Protein AF-A0A8T6ERT2-F1 (afdb_monomer)

Foldseek 3Di:
DDDDDDPPPPDPPDPPDDDDDDPDDDFDDDDDDDDDDDDLLDDDDCPVVQVVSVVVRPDPDDDDDDADPDPSDGDDDDDPDVVVSVVVSVVCCVVPPPPDDDPVPDPVPPPDD

Radius of gyration: 21.62 Å; Cα contacts (8 Å, |Δi|>4): 26; chains: 1; bounding box: 45×51×52 Å

Solvent-accessible surface area (backbone atoms only — not comparable to full-atom values): 8415 Å² total; per-residue (Å²): 141,80,87,79,83,75,78,82,75,76,79,79,87,72,80,91,71,88,80,91,69,73,94,67,82,90,82,85,83,87,86,86,87,86,83,89,77,94,56,94,80,65,88,82,86,55,65,68,61,54,48,51,51,46,66,73,61,70,64,88,78,85,86,86,87,80,76,58,98,48,95,90,53,81,70,83,90,76,80,96,42,75,68,58,52,51,50,49,39,54,50,45,48,68,77,59,44,88,88,56,95,48,69,93,75,35,75,90,75,53,86,82,131

Secondary structure (DSSP, 8-state):
---------------S-----SS--------------SSSS-----HHHHHHHHHHHT-SS-------SSTT---------HHHHHHHHHHHHHHS-TTS--GGG-TTT----

pLDDT: mean 85.43, std 17.44, range [39.84, 98.06]

Sequence (113 aa):
MAQTSHPSRALKRELLSETSAPATELVIVSERFEYATQHSSEFVDITADVRAVIERSGVVVGQVLAASAHTTAAVTVQEHEPLLLRDMARVLDRIVPADDYYEHNDFTIRTDV

Mean predicted aligned error: 9.99 Å

Structure (mmCIF, N/CA/C/O backbone):
data_AF-A0A8T6ERT2-F1
#
_entry.id   AF-A0A8T6ERT2-F1
#
loop_
_atom_site.group_PDB
_atom_site.id
_atom_site.type_symbol
_atom_site.label_atom_id
_atom_site.label_alt_id
_atom_site.label_comp_id
_atom_site.label_asym_id
_atom_site.label_entity_id
_atom_site.label_seq_id
_atom_site.pdbx_PDB_ins_code
_atom_site.Cartn_x
_atom_site.Cartn_y
_atom_site.Cartn_z
_atom_site.occupancy
_atom_site.B_iso_or_equiv
_atom_site.auth_seq_id
_atom_site.auth_comp_id
_atom_site.auth_asym_id
_atom_site.auth_atom_id
_atom_site.pdbx_PDB_model_num
ATOM 1 N N . MET A 1 1 ? 29.041 34.535 -3.743 1.00 42.53 1 MET A N 1
ATOM 2 C CA . MET A 1 1 ? 28.610 33.480 -2.801 1.00 42.53 1 MET A CA 1
ATOM 3 C C . MET A 1 1 ? 27.859 34.153 -1.664 1.00 42.53 1 MET A C 1
ATOM 5 O O . MET A 1 1 ? 28.496 3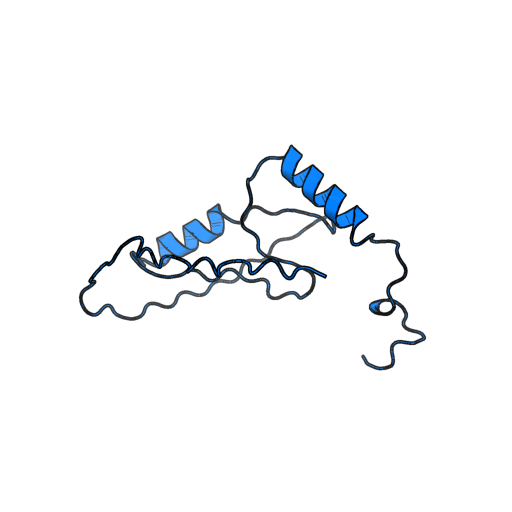4.728 -0.795 1.00 42.53 1 MET A O 1
ATOM 9 N N . ALA A 1 2 ? 26.528 34.169 -1.718 1.00 39.84 2 ALA A N 1
ATOM 10 C CA . ALA A 1 2 ? 25.687 34.674 -0.636 1.00 39.84 2 ALA A CA 1
ATOM 11 C C . ALA A 1 2 ? 24.847 33.497 -0.134 1.00 39.84 2 ALA A C 1
ATOM 13 O O . ALA A 1 2 ? 23.988 32.996 -0.856 1.00 39.84 2 ALA A O 1
ATOM 14 N N . GLN A 1 3 ? 25.167 33.002 1.061 1.00 43.91 3 GLN A N 1
ATOM 15 C CA . GLN A 1 3 ? 24.356 32.008 1.756 1.00 43.91 3 GLN A CA 1
ATOM 16 C C . GLN A 1 3 ? 23.080 32.698 2.237 1.00 43.91 3 GLN A C 1
ATOM 18 O O . GLN A 1 3 ? 23.108 33.504 3.163 1.00 43.91 3 GLN A O 1
ATOM 23 N N . THR A 1 4 ? 21.958 32.399 1.591 1.00 44.75 4 THR A N 1
ATOM 24 C CA . THR A 1 4 ? 20.634 32.740 2.106 1.00 44.75 4 THR A CA 1
ATOM 25 C C . THR A 1 4 ? 20.295 31.760 3.222 1.00 44.75 4 THR A C 1
ATOM 27 O O . THR A 1 4 ? 19.963 30.603 2.960 1.00 44.75 4 THR A O 1
ATOM 30 N N . SER A 1 5 ? 20.400 32.211 4.469 1.00 45.28 5 SER A N 1
ATOM 31 C CA . SER A 1 5 ? 19.895 31.500 5.639 1.00 45.28 5 SER A CA 1
ATOM 32 C C . SER A 1 5 ? 18.383 31.309 5.501 1.00 45.28 5 SER A C 1
ATOM 34 O O . SER A 1 5 ? 17.605 32.257 5.570 1.00 45.28 5 SER A O 1
ATOM 36 N N . HIS A 1 6 ? 17.949 30.073 5.261 1.00 49.38 6 HIS A N 1
ATOM 37 C CA . HIS A 1 6 ? 16.540 29.716 5.386 1.00 49.38 6 HIS A CA 1
ATOM 38 C C . HIS A 1 6 ? 16.193 29.633 6.878 1.00 49.38 6 HIS A C 1
ATOM 40 O O . HIS A 1 6 ? 16.813 28.841 7.593 1.00 49.38 6 HIS A O 1
ATOM 46 N N . PRO A 1 7 ? 15.231 30.426 7.383 1.00 50.06 7 PRO A 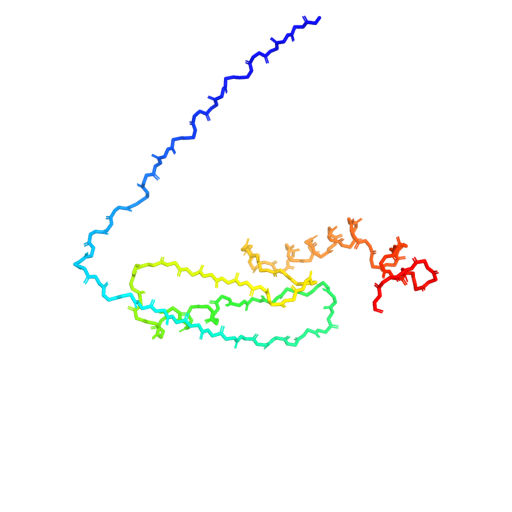N 1
ATOM 47 C CA . PRO A 1 7 ? 14.758 30.258 8.745 1.00 50.06 7 PRO A CA 1
ATOM 48 C C . PRO A 1 7 ? 14.069 28.896 8.848 1.00 50.06 7 PRO A C 1
ATOM 50 O O . PRO A 1 7 ? 13.124 28.606 8.114 1.00 50.06 7 PRO A O 1
ATOM 53 N N . SER A 1 8 ? 14.563 28.051 9.755 1.00 54.44 8 SER A N 1
ATOM 54 C CA . SER A 1 8 ? 13.920 26.789 10.114 1.00 54.44 8 SER A CA 1
ATOM 55 C C . SER A 1 8 ? 12.513 27.099 10.623 1.00 54.44 8 SER A C 1
ATOM 57 O O . SER A 1 8 ? 12.328 27.665 11.703 1.00 54.44 8 SER A O 1
ATOM 59 N N . ARG A 1 9 ? 11.511 26.813 9.791 1.00 53.81 9 ARG A N 1
ATOM 60 C CA . ARG A 1 9 ? 10.100 26.990 10.120 1.00 53.81 9 ARG A CA 1
ATOM 61 C C . ARG A 1 9 ? 9.759 25.939 11.169 1.00 53.81 9 ARG A C 1
ATOM 63 O O . ARG A 1 9 ? 9.524 24.785 10.830 1.00 53.81 9 ARG A O 1
ATOM 70 N N . ALA A 1 10 ? 9.772 26.338 12.439 1.00 57.41 10 ALA A N 1
ATOM 71 C CA . ALA A 1 10 ? 9.319 25.495 13.535 1.00 57.41 10 ALA A CA 1
ATOM 72 C C . ALA A 1 10 ? 7.914 24.968 13.204 1.00 57.41 10 ALA A C 1
ATOM 74 O O . ALA A 1 10 ? 6.965 25.745 13.063 1.00 57.41 10 ALA A O 1
ATOM 75 N N . LEU A 1 11 ? 7.800 23.652 13.026 1.00 55.03 11 LEU A N 1
ATOM 76 C CA . LEU A 1 11 ? 6.522 22.963 12.896 1.00 55.03 11 LEU A CA 1
ATOM 77 C C . LEU A 1 11 ? 5.736 23.235 14.182 1.00 55.03 11 LEU A C 1
ATOM 79 O O . LEU A 1 11 ? 6.114 22.766 15.257 1.00 55.03 11 LEU A O 1
ATOM 83 N N . LYS A 1 12 ? 4.672 24.041 14.096 1.00 53.75 12 LYS A N 1
ATOM 84 C CA . LYS A 1 12 ? 3.727 24.202 15.203 1.00 53.75 12 LYS A CA 1
ATOM 85 C C . LYS A 1 12 ? 3.110 22.830 15.466 1.00 53.75 12 LYS A C 1
ATOM 87 O O . LYS A 1 12 ? 2.378 22.316 14.627 1.00 53.75 12 LYS A O 1
ATOM 92 N N . ARG A 1 13 ? 3.418 22.236 16.622 1.00 62.75 13 ARG A N 1
ATOM 93 C CA . ARG A 1 13 ? 2.629 21.128 17.169 1.00 62.75 13 ARG A CA 1
ATOM 94 C C . ARG A 1 13 ? 1.265 21.693 17.536 1.00 62.75 13 ARG A C 1
ATOM 96 O O . ARG A 1 13 ? 1.132 22.360 18.556 1.00 62.75 13 ARG A O 1
ATOM 103 N N . GLU A 1 14 ? 0.285 21.458 16.680 1.00 62.19 14 GLU A N 1
ATOM 104 C CA . GLU A 1 14 ? -1.120 21.683 16.985 1.00 62.19 14 GLU A CA 1
ATOM 105 C C . GLU A 1 14 ? -1.706 20.337 17.398 1.00 62.19 14 GLU A C 1
ATOM 107 O O . GLU A 1 14 ? -1.763 19.396 16.607 1.00 62.19 14 GLU A O 1
ATOM 112 N N . LEU A 1 15 ? -2.046 20.209 18.680 1.00 60.25 15 LEU A N 1
ATOM 113 C CA . LEU A 1 15 ? -2.806 19.060 19.140 1.00 60.25 15 LEU A CA 1
ATOM 114 C C . LEU A 1 15 ? -4.225 19.205 18.586 1.00 60.25 15 LEU A C 1
ATOM 116 O O . LEU A 1 15 ? -4.950 20.111 18.985 1.00 60.25 15 LEU A O 1
ATOM 120 N N . LEU A 1 16 ? -4.595 18.329 17.652 1.00 64.62 16 LEU A N 1
ATOM 121 C CA . LEU A 1 16 ? -5.898 18.378 16.982 1.00 64.62 16 LEU A CA 1
ATOM 122 C C . LEU A 1 16 ? -7.056 18.031 17.935 1.00 64.62 16 LEU A C 1
ATOM 124 O O . LEU A 1 16 ? -8.166 18.517 17.746 1.00 64.62 16 LEU A O 1
ATOM 128 N N . SER A 1 17 ? -6.792 17.241 18.982 1.00 59.31 17 SER A N 1
ATOM 129 C CA . SER A 1 17 ? -7.703 17.007 20.111 1.00 59.31 17 SER A CA 1
ATOM 130 C C . SER A 1 17 ? -7.000 16.232 21.230 1.00 59.31 17 SER A C 1
ATOM 132 O O . SER A 1 17 ? -6.265 15.288 20.940 1.00 59.31 17 SER A O 1
ATOM 134 N N . GLU A 1 18 ? -7.281 16.556 22.494 1.00 54.84 18 GLU A N 1
ATOM 135 C CA . GLU A 1 18 ? -7.015 15.666 23.633 1.00 54.84 18 GLU A CA 1
ATOM 136 C C . GLU A 1 18 ? -8.315 14.968 24.024 1.00 54.84 18 GLU A C 1
ATOM 138 O O . GLU A 1 18 ? -9.346 15.612 24.204 1.00 54.84 18 GLU A O 1
ATOM 143 N N . THR A 1 19 ? -8.283 13.645 24.158 1.00 54.56 19 THR A N 1
ATOM 144 C CA . THR A 1 19 ? -9.377 12.889 24.773 1.00 54.56 19 THR A CA 1
ATOM 145 C C . THR A 1 19 ? -8.816 12.126 25.959 1.00 54.56 19 THR A C 1
ATOM 147 O O . THR A 1 19 ? -7.973 11.247 25.810 1.00 54.56 19 THR A O 1
ATOM 150 N N . SER A 1 20 ? -9.285 12.492 27.149 1.00 54.34 20 SER A N 1
ATOM 151 C CA . SER A 1 20 ? -9.098 11.723 28.373 1.00 54.34 20 SER A CA 1
ATOM 152 C C . SER A 1 20 ? -10.163 10.629 28.393 1.00 54.34 20 SER A C 1
ATOM 154 O O . SER A 1 20 ? -11.330 10.898 28.679 1.00 54.34 20 SER A O 1
ATOM 156 N N . ALA A 1 21 ? -9.779 9.411 28.020 1.00 56.00 21 ALA A N 1
ATOM 157 C CA . ALA A 1 21 ? -10.579 8.231 28.314 1.00 56.00 21 ALA A CA 1
ATOM 158 C C . ALA A 1 21 ? -10.195 7.720 29.718 1.00 56.00 21 ALA A C 1
ATOM 160 O O . ALA A 1 21 ? -9.007 7.742 30.059 1.00 56.00 21 ALA A O 1
ATOM 161 N N . PRO A 1 22 ? -11.154 7.268 30.554 1.00 55.22 22 PRO A N 1
ATOM 162 C CA . PRO A 1 22 ? -10.812 6.512 31.761 1.00 55.22 22 PRO A CA 1
ATOM 163 C C . PRO A 1 22 ? -9.945 5.325 31.344 1.00 55.22 22 PRO A C 1
ATOM 165 O O . PRO A 1 22 ? -10.205 4.794 30.273 1.00 55.22 22 PRO A O 1
ATOM 168 N N . ALA A 1 23 ? -8.940 4.946 32.149 1.00 57.12 23 ALA A N 1
ATOM 169 C CA . ALA A 1 23 ? -7.944 3.915 31.827 1.00 57.12 23 ALA A CA 1
ATOM 170 C C . ALA A 1 23 ? -8.573 2.726 31.080 1.00 57.12 23 ALA A C 1
ATOM 172 O O . ALA A 1 23 ? -9.156 1.829 31.689 1.00 57.12 23 ALA A O 1
ATOM 173 N N . THR A 1 24 ? -8.522 2.789 29.752 1.00 62.88 24 THR A N 1
ATOM 174 C CA . THR A 1 24 ? -9.222 1.857 28.885 1.00 62.88 24 THR A CA 1
ATOM 175 C C . THR A 1 24 ? -8.358 0.620 28.758 1.00 62.88 24 THR A C 1
ATOM 177 O O . THR A 1 24 ? -7.134 0.706 28.650 1.00 62.88 24 THR A O 1
ATOM 180 N N . GLU A 1 25 ? -8.998 -0.541 28.781 1.00 77.62 25 GLU A N 1
ATOM 181 C CA . GLU A 1 25 ? -8.367 -1.790 28.381 1.00 77.62 25 GLU A CA 1
ATOM 182 C C . GLU A 1 25 ? -7.769 -1.629 26.973 1.00 77.62 25 GLU A C 1
ATOM 184 O O . GLU A 1 25 ? -8.401 -1.060 26.078 1.00 77.62 25 GLU A O 1
ATOM 189 N N . LEU A 1 26 ? -6.526 -2.077 26.782 1.00 85.12 26 LEU A N 1
ATOM 190 C CA . LEU A 1 26 ? -5.884 -2.056 25.472 1.00 85.12 26 LEU A CA 1
ATOM 191 C C . LEU A 1 26 ? -6.544 -3.115 24.588 1.00 85.12 26 LEU A C 1
ATOM 193 O O . LEU A 1 26 ? -6.338 -4.310 24.787 1.00 85.12 26 LEU A O 1
ATOM 197 N N . VAL A 1 27 ? -7.293 -2.667 23.587 1.00 89.69 27 VAL A N 1
ATOM 198 C CA . VAL A 1 27 ? -7.893 -3.541 22.579 1.00 89.69 27 VAL A CA 1
ATOM 199 C C . VAL A 1 27 ? -6.980 -3.588 21.356 1.00 89.69 27 VAL A C 1
ATOM 201 O O . VAL A 1 27 ? -6.668 -2.554 20.767 1.00 89.69 27 VAL A O 1
ATOM 204 N N . ILE A 1 28 ? -6.556 -4.793 20.966 1.00 93.88 28 ILE A N 1
ATOM 205 C CA . ILE A 1 28 ? -5.798 -5.039 19.735 1.00 93.88 28 ILE A CA 1
ATOM 206 C C . ILE A 1 28 ? -6.632 -5.958 18.848 1.00 93.88 28 ILE A C 1
ATOM 208 O O . ILE A 1 28 ? -6.909 -7.098 19.215 1.00 93.88 28 ILE A O 1
ATOM 212 N N . VAL A 1 29 ? -7.000 -5.463 17.669 1.00 94.88 29 VAL A N 1
ATOM 213 C CA . VAL A 1 29 ? -7.669 -6.242 16.622 1.00 94.88 29 VAL A CA 1
ATOM 214 C C . VAL A 1 29 ? -6.734 -6.324 15.424 1.00 94.88 29 VAL A C 1
ATOM 216 O O . VAL A 1 29 ? -6.148 -5.320 15.023 1.00 94.88 29 VAL A O 1
ATOM 219 N N . SER A 1 30 ? -6.576 -7.525 14.872 1.00 96.19 30 SER A N 1
ATOM 220 C CA . SER A 1 30 ? -5.751 -7.780 13.695 1.00 96.19 30 SER A CA 1
ATOM 221 C C . SER A 1 30 ? -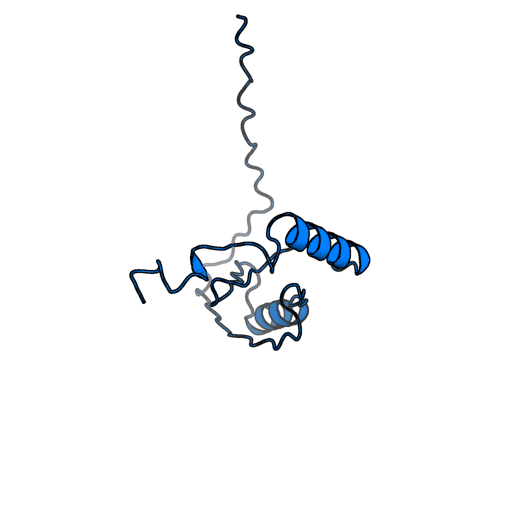6.517 -8.672 12.734 1.00 96.19 30 SER A C 1
ATOM 223 O O . SER A 1 30 ? -7.026 -9.721 13.128 1.00 96.19 30 SER A O 1
ATOM 225 N N . GLU A 1 31 ? -6.593 -8.247 11.479 1.00 96.50 31 GLU A N 1
ATOM 226 C CA . GLU A 1 31 ? -7.248 -8.978 10.403 1.00 96.50 31 GLU A CA 1
ATOM 227 C C . GLU A 1 31 ? -6.361 -8.958 9.154 1.00 96.50 31 GLU A C 1
ATOM 229 O O . GLU A 1 31 ? -5.575 -8.032 8.940 1.00 96.50 31 GLU A O 1
ATOM 234 N N . ARG A 1 32 ? -6.485 -9.999 8.328 1.00 97.12 32 ARG A N 1
ATOM 235 C CA . ARG A 1 32 ? -5.789 -10.129 7.048 1.00 97.12 32 ARG A CA 1
ATOM 236 C C . ARG A 1 32 ? -6.825 -10.180 5.937 1.00 97.12 32 ARG A C 1
ATOM 238 O O . ARG A 1 32 ? -7.739 -10.997 5.991 1.00 97.12 32 ARG A O 1
ATOM 245 N N . PHE A 1 33 ? -6.617 -9.356 4.921 1.00 97.31 33 PHE A N 1
ATOM 246 C CA . PHE A 1 33 ? -7.407 -9.355 3.698 1.00 97.31 33 PHE A CA 1
ATOM 247 C C . PHE A 1 33 ? -6.555 -9.855 2.538 1.00 97.31 33 PHE A C 1
ATOM 249 O O . PHE A 1 33 ? -5.346 -9.617 2.500 1.00 97.31 33 PHE A O 1
ATOM 256 N N . GLU A 1 34 ? -7.193 -10.545 1.600 1.00 97.19 34 GLU A N 1
ATOM 257 C CA . GLU A 1 34 ? -6.568 -11.014 0.369 1.00 97.19 34 GLU A CA 1
ATOM 258 C C . GLU A 1 34 ? -7.343 -10.450 -0.814 1.00 97.19 34 GLU A C 1
ATOM 260 O O . GLU A 1 34 ? -8.566 -10.571 -0.883 1.00 97.19 34 GLU A O 1
ATOM 265 N N . TYR A 1 35 ? -6.618 -9.823 -1.736 1.00 96.56 35 TYR A N 1
ATOM 266 C CA . TYR A 1 35 ? -7.178 -9.199 -2.926 1.00 96.56 35 TYR A CA 1
ATOM 267 C C . TYR A 1 35 ? -6.533 -9.835 -4.151 1.00 96.56 35 TYR A C 1
ATOM 269 O O . TYR A 1 35 ? -5.309 -9.942 -4.229 1.00 96.56 35 TYR A O 1
ATOM 277 N N . ALA A 1 36 ? -7.357 -10.266 -5.100 1.00 95.94 36 ALA A N 1
ATOM 278 C CA . ALA A 1 36 ? -6.885 -10.749 -6.388 1.00 95.94 36 ALA A CA 1
ATOM 279 C C . ALA A 1 36 ? -6.850 -9.581 -7.377 1.00 95.94 36 ALA A C 1
ATOM 281 O O . ALA A 1 36 ? -7.869 -8.924 -7.575 1.00 95.94 36 ALA A O 1
ATOM 282 N N . THR A 1 37 ? -5.696 -9.355 -8.003 1.00 96.31 37 THR A N 1
ATOM 283 C CA . THR A 1 37 ? -5.512 -8.352 -9.059 1.00 96.31 37 THR A CA 1
ATOM 284 C C . THR A 1 37 ? -5.312 -9.032 -10.411 1.00 96.31 37 THR A C 1
ATOM 286 O O . THR A 1 37 ? -4.885 -10.186 -10.496 1.00 96.31 37 THR A O 1
ATOM 289 N N . GLN A 1 38 ? -5.651 -8.325 -11.484 1.00 95.75 38 GLN A N 1
ATOM 290 C CA . GLN A 1 38 ? -5.489 -8.781 -12.868 1.00 95.75 38 GLN A CA 1
ATOM 291 C C . GLN A 1 38 ? -4.314 -8.092 -13.568 1.00 95.75 38 GLN A C 1
ATOM 293 O O . GLN A 1 38 ? -3.799 -8.607 -14.563 1.00 95.75 38 GLN A O 1
ATOM 298 N N . HIS A 1 39 ? -3.880 -6.939 -13.053 1.00 88.88 39 HIS A N 1
ATOM 299 C CA . HIS A 1 39 ? -2.811 -6.128 -13.629 1.00 88.88 39 HIS A CA 1
ATOM 300 C C . HIS A 1 39 ? -1.790 -5.699 -12.563 1.00 88.88 39 HIS A C 1
ATOM 302 O O . HIS A 1 39 ? -2.091 -5.669 -11.372 1.00 88.88 39 HIS A O 1
ATOM 308 N N . SER A 1 40 ? -0.567 -5.367 -12.990 1.00 85.56 40 SER A N 1
ATOM 309 C CA . SER A 1 40 ? 0.524 -4.937 -12.099 1.00 85.56 40 SER A CA 1
ATOM 310 C C . SER A 1 40 ? 0.261 -3.580 -11.436 1.00 85.56 40 SER A C 1
ATOM 312 O O . SER A 1 40 ? 0.529 -3.416 -10.250 1.00 85.56 40 SER A O 1
ATOM 314 N N . SER A 1 41 ? -0.290 -2.628 -12.191 1.00 89.25 41 SER A N 1
ATOM 315 C CA . SER A 1 41 ? -0.640 -1.274 -11.738 1.00 89.25 41 SER A CA 1
ATOM 316 C C . SER A 1 41 ? -2.153 -1.172 -11.497 1.00 89.25 41 SER A C 1
ATOM 318 O O . SER A 1 41 ? -2.865 -0.475 -12.219 1.00 89.25 41 SER A O 1
ATOM 320 N N . GLU A 1 42 ? -2.659 -1.920 -10.514 1.00 95.25 42 GLU A N 1
ATOM 321 C CA . GLU A 1 42 ? -4.077 -1.944 -10.132 1.00 95.25 42 GLU A CA 1
ATOM 322 C C . GLU A 1 42 ? -4.294 -1.288 -8.761 1.00 95.25 42 GLU A C 1
ATOM 324 O O . GLU A 1 42 ? -3.529 -1.507 -7.822 1.00 95.25 42 GLU A O 1
A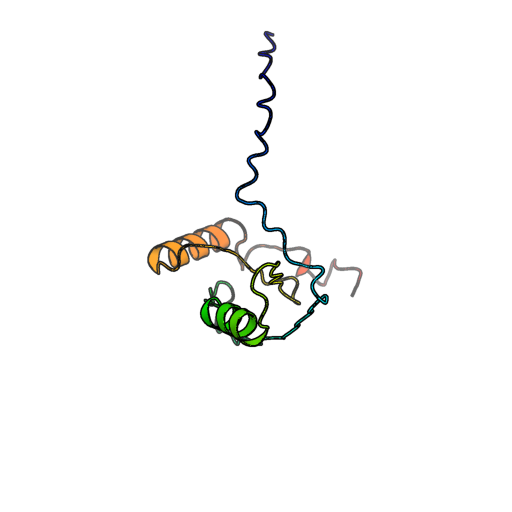TOM 329 N N . PHE A 1 43 ? -5.350 -0.479 -8.643 1.00 96.38 43 PHE A N 1
ATOM 330 C CA . PHE A 1 43 ? -5.712 0.211 -7.405 1.00 96.38 43 PHE A CA 1
ATOM 331 C C . PHE A 1 43 ? -6.987 -0.402 -6.835 1.00 96.38 43 PHE A C 1
ATOM 333 O O . PHE A 1 43 ? -8.047 -0.319 -7.454 1.00 96.38 43 PHE A O 1
ATOM 340 N N . VAL A 1 44 ? -6.880 -0.997 -5.649 1.00 96.81 44 VAL A N 1
ATOM 341 C CA . VAL A 1 44 ? -8.009 -1.594 -4.929 1.00 96.81 44 VAL A CA 1
ATOM 342 C C . VAL A 1 44 ? -8.400 -0.669 -3.781 1.00 96.81 44 VAL A C 1
ATOM 344 O O . VAL A 1 44 ? -7.576 -0.369 -2.916 1.00 96.81 44 VAL A O 1
ATOM 347 N N . ASP A 1 45 ? -9.652 -0.212 -3.764 1.00 97.31 45 ASP A N 1
ATOM 348 C CA . ASP A 1 45 ? -10.181 0.563 -2.640 1.00 97.31 45 ASP A CA 1
ATOM 349 C C . ASP A 1 45 ? -10.570 -0.365 -1.484 1.00 97.31 45 ASP A C 1
ATOM 351 O O . ASP A 1 45 ? -11.539 -1.115 -1.568 1.00 97.31 45 ASP A O 1
ATOM 355 N N . ILE A 1 46 ? -9.809 -0.276 -0.394 1.00 97.75 46 ILE A N 1
ATOM 356 C CA . ILE A 1 46 ? -9.990 -1.067 0.831 1.00 97.75 46 ILE A CA 1
ATOM 357 C C . ILE A 1 46 ? -10.719 -0.288 1.941 1.00 97.75 46 ILE A C 1
ATOM 359 O O . ILE A 1 46 ? -10.778 -0.735 3.087 1.00 97.75 46 ILE A O 1
ATOM 363 N N . THR A 1 47 ? -11.252 0.904 1.649 1.00 97.94 47 THR A N 1
ATOM 364 C CA . THR A 1 47 ? -11.823 1.809 2.665 1.00 97.94 47 THR A CA 1
ATOM 365 C C . THR A 1 47 ? -12.992 1.169 3.414 1.00 97.94 47 THR A C 1
ATOM 367 O O . THR A 1 47 ? -13.115 1.336 4.630 1.00 97.94 47 THR A O 1
ATOM 370 N N . ALA A 1 48 ? -13.850 0.428 2.706 1.00 98.06 48 ALA A N 1
ATOM 371 C CA . ALA A 1 48 ? -14.988 -0.263 3.307 1.00 98.06 48 ALA A CA 1
ATOM 372 C C . ALA A 1 48 ? -14.539 -1.389 4.252 1.00 98.06 48 ALA A C 1
ATOM 374 O O . ALA A 1 48 ? -15.061 -1.495 5.361 1.00 98.06 48 ALA A O 1
ATOM 375 N N . ASP A 1 49 ? -13.529 -2.165 3.854 1.00 97.88 49 ASP A N 1
ATOM 376 C CA . ASP A 1 49 ? -12.975 -3.253 4.661 1.00 97.88 49 ASP A CA 1
ATOM 377 C C . ASP A 1 49 ? -12.327 -2.719 5.942 1.00 97.88 49 ASP A C 1
ATOM 379 O O . ASP A 1 49 ? -12.638 -3.180 7.042 1.00 97.88 49 ASP A O 1
ATOM 383 N N . VAL A 1 50 ? -11.509 -1.667 5.823 1.00 97.50 50 VAL A N 1
ATOM 384 C CA . VAL A 1 50 ? -10.890 -0.989 6.972 1.00 97.50 50 VAL A CA 1
ATOM 385 C C . VAL A 1 50 ? -11.954 -0.421 7.913 1.00 97.50 50 VAL A C 1
ATOM 387 O O . VAL A 1 50 ? -11.860 -0.605 9.128 1.00 97.50 50 VAL A O 1
ATOM 390 N N . ARG A 1 51 ? -13.000 0.229 7.380 1.00 97.25 51 ARG A N 1
ATOM 391 C CA . ARG A 1 51 ? -14.115 0.739 8.194 1.00 97.25 51 ARG A CA 1
ATOM 392 C C . ARG A 1 51 ? -14.809 -0.386 8.956 1.00 97.25 51 ARG A C 1
ATOM 394 O O . ARG A 1 51 ? -15.078 -0.226 10.142 1.00 97.25 51 ARG A O 1
ATOM 401 N N . ALA A 1 52 ? -15.046 -1.520 8.306 1.00 97.06 52 ALA A N 1
ATOM 402 C CA . ALA A 1 52 ? -15.708 -2.652 8.932 1.00 97.06 52 ALA A CA 1
ATOM 403 C C . ALA A 1 52 ? -14.873 -3.242 10.088 1.00 97.06 52 ALA A C 1
ATOM 405 O O . ALA A 1 52 ? -15.442 -3.623 11.110 1.00 97.06 52 ALA A O 1
ATOM 406 N N . VAL A 1 53 ? -13.537 -3.274 9.974 1.00 96.75 53 VAL A N 1
ATOM 407 C CA . VAL A 1 53 ? -12.644 -3.659 11.089 1.00 96.75 53 VAL A CA 1
ATOM 408 C C . VAL A 1 53 ? -12.769 -2.676 12.254 1.00 96.75 53 VAL A C 1
ATOM 410 O O . VAL A 1 53 ? -12.916 -3.099 13.400 1.00 96.75 53 VAL A O 1
ATOM 413 N N . ILE A 1 54 ? -12.754 -1.367 11.975 1.00 95.88 54 ILE A N 1
ATOM 414 C CA . ILE A 1 54 ? -12.895 -0.326 13.006 1.00 95.88 54 ILE A CA 1
ATOM 415 C C . ILE A 1 54 ? -14.234 -0.481 13.736 1.00 95.88 54 ILE A C 1
ATOM 417 O O . ILE A 1 54 ? -14.255 -0.527 14.965 1.00 95.88 54 ILE A O 1
ATOM 421 N N . GLU A 1 55 ? -15.337 -0.631 13.002 1.00 95.50 55 GLU A N 1
ATOM 422 C CA . GLU A 1 55 ? -16.677 -0.812 13.575 1.00 95.50 55 GLU A CA 1
ATOM 423 C C . GLU A 1 55 ? -16.762 -2.066 14.458 1.00 95.50 55 GLU A C 1
ATOM 425 O O . GLU A 1 55 ? -17.265 -1.995 15.580 1.00 95.50 55 GLU A O 1
ATOM 430 N N . ARG A 1 56 ? -16.213 -3.201 14.001 1.00 94.75 56 ARG A N 1
ATOM 431 C CA . ARG A 1 56 ? -16.170 -4.446 14.789 1.00 94.75 56 ARG A CA 1
ATOM 432 C C . ARG A 1 56 ? -15.268 -4.356 16.019 1.00 94.75 56 ARG A C 1
ATOM 434 O O . ARG A 1 56 ? -15.521 -5.054 16.997 1.00 94.75 56 ARG A O 1
ATOM 441 N N . SER A 1 57 ? -14.224 -3.528 15.977 1.00 94.50 57 SER A N 1
ATOM 442 C CA . SER A 1 57 ? -13.250 -3.417 17.068 1.00 94.50 57 SER A CA 1
ATOM 443 C C . SER A 1 57 ? -13.813 -2.771 18.336 1.00 94.50 57 SER A C 1
ATOM 445 O O . SER A 1 57 ? -13.264 -2.971 19.417 1.00 94.50 57 SER A O 1
ATOM 447 N N . GLY A 1 58 ? -14.872 -1.962 18.216 1.00 92.12 58 GLY A N 1
ATOM 448 C CA . GLY A 1 58 ? -15.407 -1.164 19.323 1.00 92.12 58 GLY A CA 1
ATOM 449 C C . GLY A 1 58 ? -14.469 -0.051 19.818 1.00 92.12 58 GLY A C 1
ATOM 450 O O . GLY A 1 58 ? -14.785 0.618 20.802 1.00 92.12 58 GLY A O 1
ATOM 451 N N . VAL A 1 59 ? -13.325 0.174 19.158 1.00 91.25 59 VAL A N 1
ATOM 452 C CA . VAL A 1 59 ? -12.364 1.223 19.520 1.00 91.25 59 VAL A CA 1
ATOM 453 C C . VAL A 1 59 ? -12.908 2.587 19.098 1.00 91.25 59 VAL A C 1
ATOM 455 O O . VAL A 1 59 ? -13.075 2.867 17.915 1.00 91.25 59 VAL A O 1
ATOM 458 N N . VAL A 1 60 ? -13.154 3.461 20.078 1.00 88.81 60 VAL A N 1
ATOM 459 C CA . VAL A 1 60 ? -13.667 4.826 19.843 1.00 88.81 60 VAL A CA 1
ATOM 460 C C . VAL A 1 60 ? -12.535 5.822 19.565 1.00 88.81 60 VAL A C 1
ATOM 462 O O . VAL A 1 60 ? -12.692 6.733 18.758 1.00 88.81 60 VAL A O 1
ATOM 465 N N . VAL A 1 61 ? -11.385 5.649 20.225 1.00 89.38 61 VAL A N 1
ATOM 466 C CA . VAL A 1 61 ? -10.184 6.478 20.053 1.00 89.38 61 VAL A CA 1
ATOM 467 C C . VAL A 1 61 ? -8.974 5.555 19.989 1.00 89.38 61 VAL A C 1
ATOM 469 O O . VAL A 1 61 ? -8.720 4.805 20.929 1.00 89.38 61 VAL A O 1
ATOM 472 N N . GLY A 1 62 ? -8.229 5.600 18.886 1.00 90.75 62 GLY A N 1
ATOM 473 C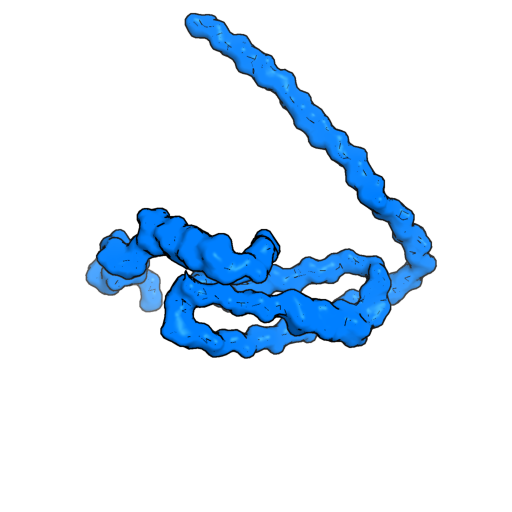 CA . GLY A 1 62 ? -7.096 4.706 18.668 1.00 90.75 62 GLY A CA 1
ATOM 474 C C . GLY A 1 62 ? -6.356 4.980 17.364 1.00 90.75 62 GLY A C 1
ATOM 475 O O . GLY A 1 62 ? -6.460 6.061 16.785 1.00 90.75 62 GLY A O 1
ATOM 476 N N . GLN A 1 63 ? -5.588 3.989 16.916 1.00 95.00 63 GLN A N 1
ATOM 477 C CA . GLN A 1 63 ? -4.807 4.035 15.683 1.00 95.00 63 GLN A CA 1
ATOM 478 C C . GLN A 1 63 ? -5.108 2.808 14.824 1.00 95.00 63 GLN A C 1
ATOM 480 O O . GLN A 1 63 ? -5.365 1.727 15.349 1.00 95.00 63 GLN A O 1
ATOM 485 N N . VAL A 1 64 ? -5.030 2.980 13.506 1.00 96.56 64 VAL A N 1
ATOM 486 C CA . VAL A 1 64 ? -5.139 1.895 12.527 1.00 96.56 64 VAL A CA 1
ATOM 487 C C . VAL A 1 64 ? -3.820 1.796 11.775 1.00 96.56 64 VAL A C 1
ATOM 489 O O . VAL A 1 64 ? -3.318 2.797 11.266 1.00 96.56 64 VAL A O 1
ATOM 492 N N . LEU A 1 65 ? -3.277 0.583 11.694 1.00 97.31 65 LEU A N 1
ATOM 493 C CA . LEU A 1 65 ? -2.143 0.254 10.840 1.00 97.31 65 LEU A CA 1
ATOM 494 C C . LEU A 1 65 ? -2.640 -0.621 9.689 1.00 97.31 65 LEU A C 1
ATOM 496 O O . LEU A 1 65 ? -3.002 -1.774 9.902 1.00 97.31 65 LEU A O 1
ATOM 500 N N . ALA A 1 66 ? -2.629 -0.075 8.476 1.00 97.44 66 ALA A N 1
ATOM 501 C CA . ALA A 1 66 ? -2.859 -0.829 7.250 1.00 97.44 66 ALA A CA 1
ATOM 502 C C . ALA A 1 66 ? -1.529 -0.959 6.503 1.00 97.44 66 ALA A C 1
ATOM 504 O O . ALA A 1 66 ? -0.917 0.045 6.136 1.00 97.44 66 ALA A O 1
ATOM 505 N N . ALA A 1 67 ? -1.063 -2.191 6.312 1.00 97.25 67 ALA A N 1
ATOM 506 C CA . ALA A 1 67 ? 0.221 -2.476 5.687 1.00 97.25 67 ALA A CA 1
ATOM 507 C C . ALA A 1 67 ? 0.124 -3.683 4.751 1.00 97.25 67 ALA A C 1
ATOM 509 O O . ALA A 1 67 ? -0.641 -4.616 4.990 1.00 97.25 67 ALA A O 1
ATOM 510 N N . SER A 1 68 ? 0.936 -3.661 3.695 1.00 97.06 68 SER A N 1
ATOM 511 C CA . SER A 1 68 ? 1.122 -4.801 2.801 1.00 97.06 68 SER A CA 1
ATOM 512 C C . SER A 1 68 ? 2.071 -5.820 3.437 1.00 97.06 68 SER A C 1
ATOM 514 O O . SER A 1 68 ? 3.124 -5.453 3.956 1.00 97.06 68 SER A O 1
ATOM 516 N N . ALA A 1 69 ? 1.727 -7.107 3.346 1.00 96.81 69 ALA A N 1
ATOM 517 C CA . ALA A 1 69 ? 2.634 -8.215 3.661 1.00 96.81 69 ALA A CA 1
ATOM 518 C C . ALA A 1 69 ? 3.545 -8.601 2.471 1.00 96.81 69 ALA A C 1
ATOM 520 O O . ALA A 1 69 ? 4.274 -9.588 2.544 1.00 96.81 69 ALA A O 1
ATOM 521 N N . HIS A 1 70 ? 3.486 -7.842 1.373 1.00 96.50 70 HIS A N 1
ATOM 522 C CA . HIS A 1 70 ? 4.237 -8.052 0.137 1.00 96.50 70 HIS A CA 1
ATOM 523 C C . HIS A 1 70 ? 5.185 -6.879 -0.131 1.00 96.50 70 HIS A C 1
ATOM 525 O O . HIS A 1 70 ? 4.858 -5.730 0.158 1.00 96.50 70 HIS A O 1
ATOM 531 N N . THR A 1 71 ? 6.336 -7.158 -0.744 1.00 95.12 71 THR A N 1
ATOM 532 C CA . THR A 1 71 ? 7.361 -6.152 -1.079 1.00 95.12 71 THR A CA 1
ATOM 533 C C . THR A 1 71 ? 7.067 -5.371 -2.361 1.00 95.12 71 THR A C 1
ATOM 535 O O . THR A 1 71 ? 7.695 -4.346 -2.604 1.00 95.12 71 THR A O 1
ATOM 538 N N . THR A 1 72 ? 6.120 -5.839 -3.175 1.00 94.50 72 THR A N 1
ATOM 539 C CA . THR A 1 72 ? 5.753 -5.266 -4.481 1.00 94.50 72 THR A CA 1
ATOM 540 C C . THR A 1 72 ? 4.369 -4.612 -4.486 1.00 94.50 72 THR A C 1
ATOM 542 O O . THR A 1 72 ? 3.861 -4.258 -5.544 1.00 94.50 72 THR A O 1
ATOM 545 N N . ALA A 1 73 ? 3.752 -4.441 -3.314 1.00 96.00 73 ALA A N 1
ATOM 546 C CA . ALA A 1 73 ? 2.467 -3.767 -3.146 1.00 96.00 73 ALA A CA 1
ATOM 547 C C . ALA A 1 73 ? 2.544 -2.747 -2.006 1.00 96.00 73 ALA A C 1
ATOM 549 O O . ALA A 1 73 ? 3.283 -2.938 -1.038 1.00 96.00 73 ALA A O 1
ATOM 550 N N . ALA A 1 74 ? 1.760 -1.675 -2.106 1.00 95.88 74 ALA A N 1
ATOM 551 C CA . ALA A 1 74 ? 1.739 -0.590 -1.132 1.00 95.88 74 ALA A CA 1
ATOM 552 C C . ALA A 1 74 ? 0.304 -0.230 -0.732 1.00 95.88 74 ALA A C 1
ATOM 554 O O . ALA A 1 74 ? -0.629 -0.381 -1.516 1.00 95.88 74 ALA A O 1
ATOM 555 N N . VAL A 1 75 ? 0.150 0.287 0.488 1.00 97.56 75 VAL A N 1
ATOM 556 C CA . VAL A 1 75 ? -1.091 0.911 0.960 1.00 97.56 75 VAL A CA 1
ATOM 557 C C . VAL A 1 75 ? -0.893 2.421 0.920 1.00 97.56 75 VAL A C 1
ATOM 559 O O . VAL A 1 75 ? 0.098 2.929 1.444 1.00 97.56 75 VAL A O 1
ATOM 562 N N . THR A 1 76 ? -1.820 3.139 0.293 1.00 96.75 76 THR A N 1
ATOM 563 C CA . THR A 1 76 ? -1.774 4.600 0.172 1.00 96.75 76 THR A CA 1
ATOM 564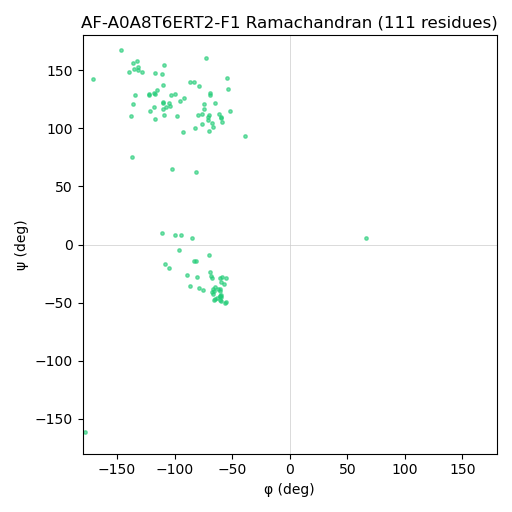 C C . THR A 1 76 ? -3.143 5.211 0.448 1.00 96.75 76 THR A C 1
ATOM 566 O O . THR A 1 76 ? -4.166 4.549 0.289 1.00 96.75 76 THR A O 1
ATOM 569 N N . VAL A 1 77 ? -3.158 6.479 0.856 1.00 97.31 77 VAL A N 1
ATOM 570 C CA . VAL A 1 77 ? -4.376 7.286 0.973 1.00 97.31 77 VAL A CA 1
ATOM 571 C C . VAL A 1 77 ? -4.401 8.247 -0.206 1.00 97.31 77 VAL A C 1
ATOM 573 O O . VAL A 1 77 ? -3.493 9.065 -0.350 1.00 97.31 77 VAL A O 1
ATOM 576 N N . GLN A 1 78 ? -5.428 8.136 -1.043 1.00 96.44 78 GLN A N 1
ATOM 577 C CA . GLN A 1 78 ? -5.630 8.972 -2.224 1.00 96.44 78 GLN A CA 1
ATOM 578 C C . GLN A 1 78 ? -7.117 9.210 -2.486 1.00 96.44 78 GLN A C 1
ATOM 580 O O . GLN A 1 78 ? -7.976 8.544 -1.908 1.00 96.44 78 GLN A O 1
ATOM 585 N N . GLU A 1 79 ? -7.422 10.165 -3.364 1.00 97.38 79 GLU A N 1
ATOM 586 C CA . GLU A 1 79 ? -8.780 10.359 -3.867 1.00 97.38 79 GLU A CA 1
ATOM 587 C C . GLU A 1 79 ? -9.182 9.193 -4.781 1.00 97.38 79 GLU A C 1
ATOM 589 O O . GLU A 1 79 ? -8.465 8.847 -5.723 1.00 97.38 79 GLU A O 1
ATOM 594 N N . HIS A 1 80 ? -10.347 8.597 -4.518 1.00 96.19 80 HIS A N 1
ATOM 595 C CA . HIS A 1 80 ? -10.898 7.524 -5.344 1.00 96.19 80 HIS A CA 1
ATOM 596 C C . HIS A 1 80 ? -11.605 8.101 -6.581 1.00 96.19 80 HIS A C 1
ATOM 598 O O . HIS A 1 80 ? -12.812 7.951 -6.767 1.00 96.19 80 HIS A O 1
ATOM 604 N N . GLU A 1 81 ? -10.834 8.777 -7.432 1.00 98.00 81 GLU A N 1
ATOM 605 C CA . GLU A 1 81 ? -11.301 9.329 -8.702 1.00 98.00 81 GLU A CA 1
ATOM 606 C C . GLU A 1 81 ? -10.682 8.538 -9.876 1.00 98.00 81 GLU A C 1
ATOM 608 O O . GLU A 1 81 ? -9.456 8.425 -9.969 1.00 98.00 81 GLU A O 1
ATOM 613 N N . PRO A 1 82 ? -11.492 7.951 -10.780 1.00 96.06 82 PRO A N 1
ATOM 614 C CA . PRO A 1 82 ? -10.989 7.067 -11.833 1.00 96.06 82 PRO A CA 1
ATOM 615 C C . PRO A 1 82 ? -9.935 7.666 -12.776 1.00 96.06 82 PRO A C 1
ATOM 617 O O . PRO A 1 82 ? -9.073 6.924 -13.255 1.00 96.06 82 PRO A O 1
ATOM 620 N N . LEU A 1 83 ? -9.994 8.960 -13.106 1.00 97.62 83 LEU A N 1
ATOM 621 C CA . LEU A 1 83 ? -9.003 9.593 -13.983 1.00 97.62 83 LEU A CA 1
ATOM 622 C C . LEU A 1 83 ? -7.678 9.832 -13.252 1.00 97.62 83 LEU A C 1
ATOM 624 O O . LEU A 1 83 ? -6.628 9.547 -13.825 1.00 97.62 83 LEU A O 1
ATOM 628 N N . LEU A 1 84 ? -7.717 10.233 -11.983 1.00 97.88 84 LEU A N 1
ATOM 629 C CA . LEU A 1 84 ? -6.545 10.365 -11.128 1.00 97.88 84 LEU A CA 1
ATOM 630 C C . LEU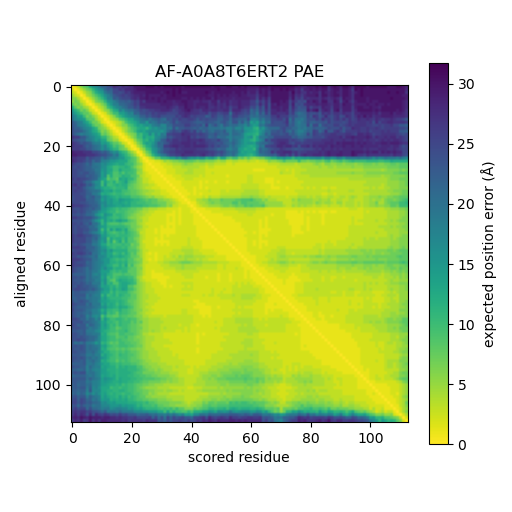 A 1 84 ? -5.831 9.023 -10.965 1.00 97.88 84 LEU A C 1
ATOM 632 O O . LEU A 1 84 ? -4.612 8.963 -11.107 1.00 97.88 84 LEU A O 1
ATOM 636 N N . LEU A 1 85 ? -6.568 7.933 -10.737 1.00 96.75 85 LEU A N 1
ATOM 637 C CA . LEU A 1 85 ? -5.976 6.594 -10.652 1.00 96.75 85 LEU A CA 1
ATOM 638 C C . LEU A 1 85 ? -5.303 6.186 -11.973 1.00 96.75 85 LEU A C 1
ATOM 640 O O . LEU A 1 85 ? -4.212 5.615 -11.970 1.00 96.75 85 LEU A O 1
ATOM 644 N N . ARG A 1 86 ? -5.896 6.539 -13.122 1.00 96.50 86 ARG A N 1
ATOM 645 C CA . ARG A 1 86 ? -5.260 6.333 -14.437 1.00 96.50 86 ARG A CA 1
ATOM 646 C C . ARG A 1 86 ? -4.003 7.180 -14.606 1.00 96.50 86 ARG A C 1
ATOM 648 O O . ARG A 1 86 ? -3.023 6.698 -15.168 1.00 96.50 86 ARG A O 1
ATOM 655 N N . ASP A 1 87 ? -4.013 8.422 -14.139 1.00 97.12 87 ASP A N 1
ATOM 656 C CA . ASP A 1 87 ? -2.837 9.290 -14.184 1.00 97.12 87 ASP A CA 1
ATOM 657 C C . ASP A 1 87 ? -1.725 8.776 -13.266 1.00 97.12 87 ASP A C 1
ATOM 659 O O . ASP A 1 87 ? -0.561 8.768 -13.666 1.00 97.12 87 ASP A O 1
ATOM 663 N N . MET A 1 88 ? -2.071 8.253 -12.089 1.00 96.56 88 MET A N 1
ATOM 664 C CA . MET A 1 88 ? -1.124 7.583 -11.200 1.00 96.56 88 MET A CA 1
ATOM 665 C C . MET A 1 88 ? -0.491 6.355 -11.861 1.00 96.56 88 MET A C 1
ATOM 667 O O . MET A 1 88 ? 0.734 6.246 -11.842 1.00 96.56 88 MET A O 1
ATOM 671 N N . ALA A 1 89 ? -1.285 5.478 -12.491 1.00 95.38 89 ALA A N 1
ATOM 672 C CA . ALA A 1 89 ? -0.759 4.331 -13.241 1.00 95.38 89 ALA A CA 1
ATOM 673 C C . ALA A 1 89 ? 0.244 4.776 -14.316 1.00 95.38 89 ALA A C 1
ATOM 675 O O . ALA A 1 89 ? 1.373 4.299 -14.350 1.00 95.38 89 ALA A O 1
ATOM 676 N N . ARG A 1 90 ? -0.124 5.774 -15.133 1.00 96.06 90 ARG A N 1
ATOM 677 C CA . ARG A 1 90 ? 0.757 6.318 -16.184 1.00 96.06 90 ARG A CA 1
ATOM 678 C C . ARG A 1 90 ? 2.053 6.896 -15.629 1.00 96.06 90 ARG A C 1
ATOM 680 O O . ARG A 1 90 ? 3.095 6.803 -16.274 1.00 96.06 90 ARG A O 1
ATOM 687 N N . VAL A 1 91 ? 1.994 7.559 -14.474 1.00 96.44 91 VAL A N 1
ATOM 688 C CA . VAL A 1 91 ? 3.196 8.090 -13.829 1.00 96.44 91 VAL A CA 1
ATOM 689 C C . VAL A 1 91 ? 4.093 6.946 -13.383 1.00 96.44 91 VAL A C 1
ATOM 691 O O . VAL A 1 91 ? 5.276 7.011 -13.703 1.00 96.44 91 VAL A O 1
ATOM 694 N N . LEU A 1 92 ? 3.547 5.925 -12.712 1.00 94.81 92 LEU A N 1
ATOM 695 C CA . LEU A 1 92 ? 4.291 4.740 -12.274 1.00 94.81 92 LEU A CA 1
ATOM 696 C C . LEU A 1 92 ? 4.977 4.050 -13.454 1.00 94.81 92 LEU A C 1
ATOM 698 O O . LEU A 1 92 ? 6.192 3.888 -13.412 1.00 94.81 92 LEU A O 1
ATOM 702 N N . ASP A 1 93 ? 4.247 3.783 -14.537 1.00 94.38 93 ASP A N 1
ATOM 703 C CA . ASP A 1 93 ? 4.795 3.150 -15.743 1.00 94.38 93 ASP A CA 1
ATOM 704 C C . ASP A 1 93 ? 5.917 3.984 -16.389 1.00 94.38 93 ASP A C 1
ATOM 706 O O . ASP A 1 93 ? 6.823 3.448 -17.019 1.00 94.38 93 ASP A O 1
ATOM 710 N N . ARG A 1 94 ? 5.885 5.315 -16.239 1.00 95.88 94 ARG A N 1
ATOM 711 C CA . ARG A 1 94 ? 6.938 6.203 -16.754 1.00 95.88 94 ARG A CA 1
ATOM 712 C C . ARG A 1 94 ? 8.182 6.227 -15.866 1.00 95.88 94 ARG A C 1
ATOM 714 O O . ARG A 1 94 ? 9.278 6.401 -16.390 1.00 95.88 94 ARG A O 1
ATOM 721 N N . ILE A 1 95 ? 8.022 6.166 -14.541 1.00 96.19 95 ILE A N 1
ATOM 722 C CA . ILE A 1 95 ? 9.151 6.263 -13.597 1.00 96.19 95 ILE A CA 1
ATOM 723 C C . ILE A 1 95 ? 9.779 4.904 -13.277 1.00 96.19 95 ILE A C 1
ATOM 725 O O . ILE A 1 95 ? 10.956 4.854 -12.933 1.00 96.19 95 ILE A O 1
ATOM 729 N N . VAL A 1 96 ? 9.006 3.824 -13.384 1.00 94.69 96 VAL A N 1
ATOM 730 C CA . VAL A 1 96 ? 9.422 2.436 -13.165 1.00 94.69 96 VAL A CA 1
ATOM 731 C C . VAL A 1 96 ? 8.814 1.579 -14.291 1.00 94.69 96 VAL A C 1
ATOM 733 O O . VAL A 1 96 ? 7.802 0.910 -14.077 1.00 94.69 96 VAL A O 1
ATOM 736 N N . PRO A 1 97 ? 9.362 1.645 -15.518 1.00 94.12 97 PRO A N 1
ATOM 737 C CA . PRO A 1 97 ? 8.791 0.950 -16.669 1.00 94.12 97 PRO A CA 1
ATOM 738 C C . PRO A 1 97 ? 8.937 -0.568 -16.553 1.00 94.12 97 PRO A C 1
ATOM 740 O O . PRO A 1 97 ? 10.033 -1.070 -16.340 1.00 94.12 97 PRO A O 1
ATOM 743 N N . ALA A 1 98 ? 7.852 -1.317 -16.766 1.00 90.88 98 ALA A N 1
ATOM 744 C CA . ALA A 1 98 ? 7.851 -2.775 -16.593 1.00 90.88 98 ALA A CA 1
ATOM 745 C C . ALA A 1 98 ? 8.862 -3.521 -17.489 1.00 90.88 98 ALA A C 1
ATOM 747 O O . ALA A 1 98 ? 9.401 -4.545 -17.074 1.00 90.88 98 ALA A O 1
ATOM 748 N N . ASP A 1 99 ? 9.125 -2.992 -18.687 1.00 92.06 99 ASP A N 1
ATOM 749 C CA . ASP A 1 99 ? 10.010 -3.598 -19.689 1.00 92.06 99 ASP A CA 1
ATOM 750 C C . ASP A 1 99 ? 11.457 -3.070 -19.631 1.00 92.06 99 ASP A C 1
ATOM 752 O O . ASP A 1 99 ? 12.253 -3.348 -20.531 1.00 92.06 99 ASP A O 1
ATOM 756 N N . ASP A 1 100 ? 11.810 -2.277 -18.612 1.00 95.94 100 ASP A N 1
ATOM 757 C CA . ASP A 1 100 ? 13.186 -1.806 -18.441 1.00 95.94 100 ASP A CA 1
ATOM 758 C C . ASP A 1 100 ? 14.114 -2.934 -17.956 1.00 95.94 100 ASP A C 1
ATOM 760 O O . ASP A 1 100 ? 13.688 -3.962 -17.414 1.00 95.94 100 ASP A O 1
ATOM 764 N N . TYR A 1 101 ? 15.419 -2.746 -18.139 1.00 96.38 101 TYR A N 1
ATOM 765 C CA . TYR A 1 101 ? 16.404 -3.670 -17.603 1.00 96.38 101 TYR A CA 1
ATOM 766 C C . TYR A 1 101 ? 16.572 -3.455 -16.095 1.00 96.38 101 TYR A C 1
ATOM 768 O O . TYR A 1 101 ? 17.133 -2.458 -15.639 1.00 96.38 101 TYR A O 1
ATOM 776 N N . TYR A 1 102 ? 16.138 -4.448 -15.322 1.00 94.75 102 TYR A N 1
ATOM 777 C CA . TYR A 1 102 ? 16.367 -4.520 -13.885 1.00 94.75 102 TYR A CA 1
ATOM 778 C C . TYR A 1 102 ? 17.353 -5.639 -13.570 1.00 94.75 102 TYR A C 1
ATOM 780 O O . TYR A 1 102 ? 17.057 -6.806 -13.817 1.00 94.75 102 TYR A O 1
ATOM 788 N N . GLU A 1 103 ? 18.471 -5.313 -12.918 1.00 94.75 103 GLU A N 1
ATOM 789 C CA . GLU A 1 103 ? 19.432 -6.317 -12.427 1.00 94.75 103 GLU A CA 1
ATOM 790 C C . GLU A 1 103 ? 18.764 -7.358 -11.510 1.00 94.75 103 GLU A C 1
ATOM 792 O O . GLU A 1 103 ? 19.159 -8.519 -11.485 1.00 94.75 103 GLU A O 1
ATOM 797 N N . HIS A 1 104 ? 17.687 -6.980 -10.807 1.00 92.06 104 HIS A N 1
ATOM 798 C CA . HIS A 1 104 ? 16.882 -7.903 -9.998 1.00 92.06 104 HIS A CA 1
ATOM 799 C C . HIS A 1 104 ? 16.279 -9.070 -10.807 1.00 92.06 104 HIS A C 1
ATOM 801 O O . HIS A 1 104 ? 16.060 -10.157 -10.258 1.00 92.06 104 HIS A O 1
ATOM 807 N N . ASN A 1 105 ? 16.036 -8.844 -12.101 1.00 92.44 105 ASN A N 1
ATOM 808 C CA . ASN A 1 105 ? 15.473 -9.806 -13.045 1.00 92.44 105 ASN A CA 1
ATOM 809 C C . ASN A 1 105 ? 16.557 -10.530 -13.870 1.00 92.44 105 ASN A C 1
ATOM 811 O O . ASN A 1 105 ? 16.223 -11.440 -14.629 1.00 92.44 105 ASN A O 1
ATOM 815 N N . ASP A 1 106 ? 17.839 -10.166 -13.731 1.00 94.00 106 ASP A N 1
ATOM 816 C CA . ASP A 1 106 ? 18.945 -10.834 -14.421 1.00 94.00 106 ASP A CA 1
ATOM 817 C C . ASP A 1 106 ? 19.539 -11.958 -13.556 1.00 94.00 106 ASP A C 1
ATOM 819 O O . ASP A 1 106 ? 20.404 -11.765 -12.699 1.00 94.00 106 ASP A O 1
ATOM 823 N N . PHE A 1 107 ? 19.085 -13.181 -13.824 1.00 90.94 107 PHE A N 1
ATOM 824 C CA . PHE A 1 107 ? 19.547 -14.387 -13.136 1.00 90.94 107 PHE A CA 1
ATOM 825 C C . PHE A 1 107 ? 20.985 -14.804 -13.484 1.00 90.94 107 PHE A C 1
ATOM 827 O O . PHE A 1 107 ? 21.511 -15.714 -12.850 1.00 90.94 107 PHE A O 1
ATOM 834 N N . TH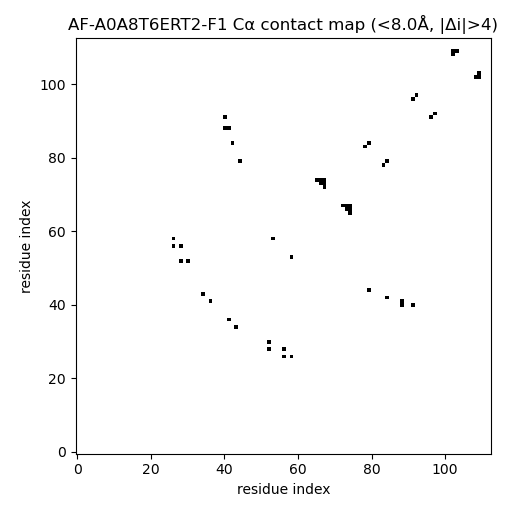R A 1 108 ? 21.629 -14.181 -14.476 1.00 93.12 108 THR A N 1
ATOM 835 C CA . THR A 1 108 ? 23.027 -14.479 -14.825 1.00 93.12 108 THR A CA 1
ATOM 836 C C . THR A 1 108 ? 24.018 -13.778 -13.897 1.00 93.12 108 THR A C 1
ATOM 838 O O . THR A 1 108 ? 25.107 -14.304 -13.665 1.00 93.12 108 THR A O 1
ATOM 841 N N . ILE A 1 109 ? 23.631 -12.627 -13.335 1.00 92.19 109 ILE A N 1
ATOM 842 C CA . ILE A 1 109 ? 24.446 -11.839 -12.396 1.00 92.19 109 ILE A CA 1
ATOM 843 C C . ILE A 1 109 ? 23.927 -11.892 -10.958 1.00 92.19 109 ILE A C 1
ATOM 845 O O . ILE A 1 109 ? 24.659 -11.544 -10.034 1.00 92.19 109 ILE A O 1
ATOM 849 N N . ARG A 1 110 ? 22.674 -12.312 -10.745 1.00 86.19 110 ARG A N 1
ATOM 850 C CA . ARG A 1 110 ? 22.091 -12.460 -9.410 1.00 86.19 110 ARG A CA 1
ATOM 851 C C . ARG A 1 110 ? 22.793 -13.594 -8.662 1.00 86.19 110 ARG A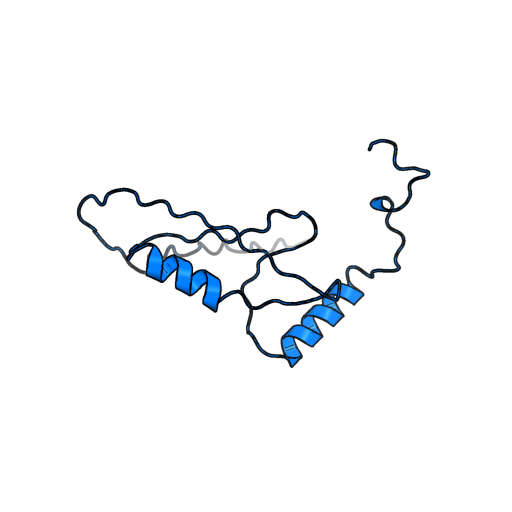 C 1
ATOM 853 O O . ARG A 1 110 ? 22.549 -14.766 -8.929 1.00 86.19 110 ARG A O 1
ATOM 860 N N . THR A 1 111 ? 23.664 -13.236 -7.721 1.00 80.06 111 THR A N 1
ATOM 861 C CA . THR A 1 111 ? 24.509 -14.195 -6.991 1.00 80.06 111 THR A CA 1
ATOM 862 C C . THR A 1 111 ? 23.826 -14.859 -5.803 1.00 80.06 111 THR A C 1
ATOM 864 O O . THR A 1 111 ? 24.337 -15.868 -5.333 1.00 80.06 111 THR A O 1
ATOM 867 N N . ASP A 1 112 ? 22.679 -14.341 -5.349 1.00 71.62 112 ASP A N 1
ATOM 868 C CA . ASP A 1 112 ? 21.971 -14.861 -4.178 1.00 71.62 112 ASP A CA 1
ATOM 869 C C . ASP A 1 112 ? 20.446 -14.932 -4.404 1.00 71.62 112 ASP A C 1
ATOM 871 O O . ASP A 1 112 ? 19.741 -13.914 -4.486 1.00 71.62 112 ASP A O 1
ATOM 875 N N . VAL A 1 113 ? 19.957 -16.174 -4.497 1.00 57.88 113 VAL A N 1
ATOM 876 C CA . VAL A 1 113 ? 18.625 -16.673 -4.101 1.00 57.88 113 VAL A CA 1
ATOM 877 C C . VAL A 1 113 ? 18.750 -18.107 -3.622 1.00 57.88 113 VAL A C 1
ATOM 879 O O . VAL A 1 113 ? 19.430 -18.892 -4.317 1.00 57.88 113 VAL A O 1
#